Protein AF-A0A498FD45-F1 (afdb_monomer_lite)

Sequence (149 aa):
PEGAYPFTTIDPSIGEAYVRVECAAPEFDESCTPSVGYCSHGMRYVPVKLVDVAGLIPGAHEGKGLGNQFLTDLNEADVLVHVVDFSGETDIEGEATEGHDPRDDIDFLENELDMWYLGILEKGIDRYRSGYHGEEKDIEVDLAEQMSA

Structure (mmCIF, N/CA/C/O backbone):
data_AF-A0A498FD45-F1
#
_entry.id   AF-A0A498FD45-F1
#
loop_
_atom_site.group_PDB
_atom_site.id
_atom_site.type_symbol
_atom_site.label_atom_id
_atom_site.label_alt_id
_atom_site.label_comp_id
_atom_site.label_asym_id
_atom_site.label_entity_id
_atom_site.label_seq_id
_atom_site.pdbx_PDB_ins_code
_atom_site.Cartn_x
_atom_site.Cartn_y
_atom_site.Cartn_z
_atom_site.occupancy
_atom_site.B_iso_or_equiv
_atom_site.auth_seq_id
_atom_site.auth_comp_id
_atom_site.auth_asym_id
_atom_site.auth_atom_id
_atom_site.pdbx_PDB_model_num
ATOM 1 N N . PRO A 1 1 ? 12.167 -18.504 26.937 1.00 34.22 1 PRO A N 1
ATOM 2 C CA . PRO A 1 1 ? 10.954 -18.451 26.099 1.00 34.22 1 PRO A CA 1
ATOM 3 C C . PRO A 1 1 ? 10.800 -17.026 25.569 1.00 34.22 1 PRO A C 1
ATOM 5 O O . PRO A 1 1 ? 10.162 -16.185 26.193 1.00 34.22 1 PRO A O 1
ATOM 8 N N . GLU A 1 2 ? 11.515 -16.744 24.486 1.00 35.44 2 GLU A N 1
ATOM 9 C CA . GLU A 1 2 ? 11.297 -15.546 23.683 1.00 35.44 2 GLU A CA 1
ATOM 10 C C . GLU A 1 2 ? 10.016 -15.810 22.891 1.00 35.44 2 GLU A C 1
ATOM 12 O O . GLU A 1 2 ? 9.970 -16.725 22.072 1.00 35.44 2 GLU A O 1
ATOM 17 N N . GLY A 1 3 ? 8.937 -15.112 23.244 1.00 37.59 3 GLY A N 1
ATOM 18 C CA . GLY A 1 3 ? 7.702 -15.147 22.472 1.00 37.59 3 GLY A CA 1
ATOM 19 C C . GLY A 1 3 ? 7.959 -14.424 21.160 1.00 37.59 3 GLY A C 1
ATOM 20 O O . GLY A 1 3 ? 8.111 -13.204 21.160 1.00 37.59 3 GLY A O 1
ATOM 21 N N . ALA A 1 4 ? 8.075 -15.180 20.074 1.00 35.97 4 ALA A N 1
ATOM 22 C CA . ALA A 1 4 ? 8.122 -14.639 18.729 1.00 35.97 4 ALA A CA 1
ATOM 23 C C . ALA A 1 4 ? 6.727 -14.105 18.383 1.00 35.97 4 ALA A C 1
ATOM 25 O O . ALA A 1 4 ? 5.882 -14.847 17.900 1.00 35.97 4 ALA A O 1
ATOM 26 N N . TYR A 1 5 ? 6.474 -12.833 18.685 1.00 43.34 5 TYR A N 1
ATOM 27 C CA . TYR A 1 5 ? 5.424 -12.085 18.003 1.00 43.34 5 TYR A CA 1
ATOM 28 C C . TYR A 1 5 ? 6.021 -11.628 16.661 1.00 43.34 5 TYR A C 1
ATOM 30 O O . TYR A 1 5 ? 7.058 -10.960 16.688 1.00 43.34 5 TYR A O 1
ATOM 38 N N . PRO A 1 6 ? 5.434 -11.970 15.501 1.00 41.19 6 PRO A N 1
ATOM 39 C CA . PRO A 1 6 ? 6.039 -11.725 14.185 1.00 41.19 6 PRO A CA 1
ATOM 40 C C . PRO A 1 6 ? 6.174 -10.241 13.784 1.00 41.19 6 PRO A C 1
ATOM 42 O O . PRO A 1 6 ? 6.663 -9.940 12.701 1.00 41.19 6 PRO A O 1
ATOM 45 N N . PHE A 1 7 ? 5.776 -9.301 14.643 1.00 50.09 7 PHE A N 1
ATOM 46 C CA . PHE A 1 7 ? 5.456 -7.923 14.256 1.00 50.09 7 PHE A CA 1
ATOM 47 C C . PHE A 1 7 ? 6.387 -6.852 14.841 1.00 50.09 7 PHE A C 1
ATOM 49 O O . PHE A 1 7 ? 6.003 -5.692 14.969 1.00 50.09 7 PHE A O 1
ATOM 56 N N . THR A 1 8 ? 7.618 -7.200 15.220 1.00 34.59 8 THR A N 1
ATOM 57 C CA . THR A 1 8 ? 8.583 -6.212 15.731 1.00 34.59 8 THR A CA 1
ATOM 58 C C . THR A 1 8 ? 9.599 -5.803 14.670 1.00 34.59 8 THR A C 1
ATOM 60 O O . THR A 1 8 ? 10.771 -6.168 14.762 1.00 34.59 8 THR A O 1
ATOM 63 N N . THR A 1 9 ? 9.168 -4.987 13.709 1.00 44.25 9 THR A N 1
ATOM 64 C CA . THR A 1 9 ? 10.085 -4.104 12.974 1.00 44.25 9 THR A CA 1
ATOM 65 C C . THR A 1 9 ? 9.626 -2.670 13.217 1.00 44.25 9 THR A C 1
ATOM 67 O O . THR A 1 9 ? 8.491 -2.327 12.917 1.00 44.25 9 THR A O 1
ATOM 70 N N . ILE A 1 10 ? 10.479 -1.875 13.871 1.00 55.06 10 ILE A N 1
ATOM 71 C CA . ILE A 1 10 ? 10.158 -0.521 14.369 1.00 55.06 10 ILE A CA 1
ATOM 72 C C . ILE A 1 10 ? 10.334 0.548 13.272 1.00 55.06 10 ILE A C 1
ATOM 74 O O . ILE A 1 10 ? 9.763 1.627 13.386 1.00 55.06 10 ILE A O 1
ATOM 78 N N . ASP A 1 11 ? 11.071 0.225 12.206 1.00 58.25 11 ASP A N 1
ATOM 79 C CA . ASP A 1 11 ? 11.208 1.039 10.997 1.00 58.25 11 ASP A CA 1
ATOM 80 C C . ASP A 1 11 ? 10.751 0.214 9.784 1.00 58.25 11 ASP A C 1
ATOM 82 O O . ASP A 1 11 ? 11.185 -0.939 9.647 1.00 58.25 11 ASP A O 1
ATOM 86 N N . PRO A 1 12 ? 9.911 0.764 8.892 1.00 63.12 12 PRO A N 1
ATOM 87 C CA . PRO A 1 12 ? 9.483 0.048 7.703 1.00 63.12 12 PRO A CA 1
ATOM 88 C C . PRO A 1 12 ? 10.679 -0.224 6.784 1.00 63.12 12 PRO A C 1
ATOM 90 O O . PRO A 1 12 ? 11.547 0.631 6.569 1.00 63.12 12 PRO A O 1
ATOM 93 N N . SER A 1 13 ? 10.744 -1.432 6.226 1.00 77.12 13 SER A N 1
ATOM 94 C CA . SER A 1 13 ? 11.852 -1.791 5.338 1.00 77.12 13 SER A CA 1
ATOM 95 C C . SER A 1 13 ? 11.633 -1.151 3.968 1.00 77.12 13 SER A C 1
ATOM 97 O O . SER A 1 13 ? 10.633 -1.402 3.301 1.00 77.12 13 SER A O 1
ATOM 99 N N . ILE A 1 14 ? 12.573 -0.307 3.536 1.00 82.88 14 ILE A N 1
ATOM 100 C CA . ILE A 1 14 ? 12.488 0.409 2.257 1.00 82.88 14 ILE A CA 1
ATOM 101 C C . ILE A 1 14 ? 13.283 -0.341 1.185 1.00 82.88 14 ILE A C 1
ATOM 103 O O . ILE A 1 14 ? 14.493 -0.537 1.315 1.00 82.88 14 ILE A O 1
ATOM 107 N N . GLY A 1 15 ? 12.608 -0.705 0.097 1.00 87.62 15 GLY A N 1
ATOM 108 C CA . GLY A 1 15 ? 13.190 -1.303 -1.101 1.00 87.62 15 GLY A CA 1
ATOM 109 C C . GLY A 1 15 ? 13.008 -0.440 -2.352 1.00 87.62 15 GLY A C 1
ATOM 110 O O . GLY A 1 15 ? 12.180 0.469 -2.400 1.00 87.62 15 GLY A O 1
ATOM 111 N N . GLU A 1 16 ? 13.776 -0.752 -3.395 1.00 89.19 16 GLU A N 1
ATOM 112 C CA . GLU A 1 16 ? 13.557 -0.237 -4.750 1.00 89.19 16 GLU A CA 1
ATOM 113 C C . GLU A 1 16 ? 12.998 -1.369 -5.617 1.00 89.19 16 GLU A C 1
ATOM 115 O O . GLU A 1 16 ? 13.618 -2.425 -5.762 1.00 89.19 16 GLU A O 1
ATOM 120 N N . ALA A 1 17 ? 11.820 -1.149 -6.190 1.00 92.50 17 ALA A N 1
ATOM 121 C CA . ALA A 1 17 ? 11.205 -2.021 -7.182 1.00 92.50 17 ALA A CA 1
ATOM 122 C C . ALA A 1 17 ? 11.095 -1.284 -8.524 1.00 92.50 17 ALA A C 1
ATOM 124 O O . ALA A 1 17 ? 11.462 -0.116 -8.636 1.00 92.50 17 ALA A O 1
ATOM 125 N N . TYR A 1 18 ? 10.601 -1.955 -9.568 1.00 94.81 18 TYR A N 1
ATOM 126 C CA . TYR A 1 18 ? 10.485 -1.352 -10.896 1.00 94.81 18 TYR A CA 1
ATOM 127 C C . TYR A 1 18 ? 9.133 -1.621 -11.536 1.00 94.81 18 TYR A C 1
ATOM 129 O O . TYR A 1 18 ? 8.713 -2.772 -11.667 1.00 94.81 18 TYR A O 1
ATOM 137 N N . VAL A 1 19 ? 8.521 -0.560 -12.056 1.00 94.38 19 VAL A N 1
ATOM 138 C CA . VAL A 1 19 ? 7.420 -0.664 -13.012 1.00 94.38 19 VAL A CA 1
ATOM 139 C C . VAL A 1 19 ? 8.010 -0.777 -14.412 1.00 94.38 19 VAL A C 1
ATOM 141 O O . VAL A 1 19 ? 8.887 -0.006 -14.813 1.00 94.38 19 VAL A O 1
ATOM 144 N N . ARG A 1 20 ? 7.541 -1.777 -15.157 1.00 95.75 20 ARG A N 1
ATOM 145 C CA . ARG A 1 20 ? 8.000 -2.068 -16.515 1.00 95.75 20 ARG A CA 1
ATOM 146 C C . ARG A 1 20 ? 7.029 -1.455 -17.508 1.00 95.75 20 ARG A C 1
ATOM 148 O O . ARG A 1 20 ? 5.862 -1.829 -17.523 1.00 95.75 20 ARG A O 1
ATOM 155 N N . VAL A 1 21 ? 7.527 -0.570 -18.358 1.00 95.69 21 VAL A N 1
ATOM 156 C CA . VAL A 1 21 ? 6.755 0.018 -19.459 1.00 95.69 21 VAL A CA 1
ATOM 157 C C . VAL A 1 21 ? 7.506 -0.151 -20.770 1.00 95.69 21 VAL A C 1
ATOM 159 O O . VAL A 1 21 ? 8.731 -0.289 -20.772 1.00 95.69 21 VAL A O 1
ATOM 162 N N . GLU A 1 22 ? 6.786 -0.169 -21.886 1.00 96.25 22 GLU A N 1
ATOM 163 C CA . GLU A 1 22 ? 7.427 -0.144 -23.199 1.00 96.25 22 GLU A CA 1
ATOM 164 C C . GLU A 1 22 ? 8.249 1.140 -23.342 1.00 96.25 22 GLU A C 1
ATOM 166 O O . GLU A 1 22 ? 7.870 2.221 -22.881 1.00 96.25 22 GLU A O 1
ATOM 171 N N . CYS A 1 23 ? 9.446 1.011 -23.903 1.00 95.12 23 CYS A N 1
ATOM 172 C CA . CYS A 1 23 ? 10.294 2.162 -24.127 1.00 95.12 23 CYS A CA 1
ATOM 173 C C . CYS A 1 23 ? 9.742 2.972 -25.298 1.00 95.12 23 CYS A C 1
ATOM 175 O O . CYS A 1 23 ? 9.644 2.448 -26.399 1.00 95.12 23 CYS A O 1
ATOM 177 N N . ALA A 1 24 ? 9.485 4.260 -25.075 1.00 94.00 24 ALA A N 1
ATOM 178 C CA . ALA A 1 24 ? 9.031 5.160 -26.130 1.00 94.00 24 ALA A CA 1
ATOM 179 C C . ALA A 1 24 ? 10.152 5.576 -27.103 1.00 94.00 24 ALA A C 1
ATOM 181 O O . ALA A 1 24 ? 9.872 6.031 -28.201 1.00 94.00 24 ALA A O 1
ATOM 182 N N . ALA A 1 25 ? 11.434 5.445 -26.731 1.00 93.25 25 ALA A N 1
ATOM 183 C CA . ALA A 1 25 ? 12.547 5.963 -27.542 1.00 93.25 25 ALA A CA 1
ATOM 184 C C . ALA A 1 25 ? 12.589 5.411 -28.989 1.00 93.25 25 ALA A C 1
ATOM 186 O O . ALA A 1 25 ? 12.765 6.214 -29.905 1.00 93.25 25 ALA A O 1
ATOM 187 N N . PRO A 1 26 ? 12.347 4.105 -29.237 1.00 90.69 26 PRO A N 1
ATOM 188 C CA . PRO A 1 26 ? 12.244 3.570 -30.593 1.00 90.69 26 PRO A CA 1
ATOM 189 C C . PRO A 1 26 ? 11.122 4.187 -31.440 1.00 90.69 26 PRO A C 1
ATOM 191 O O . PRO A 1 26 ? 11.254 4.210 -32.657 1.00 90.69 26 PRO A O 1
ATOM 194 N N . GLU A 1 27 ? 10.043 4.702 -30.837 1.00 93.25 27 GLU A N 1
ATOM 195 C CA . GLU A 1 27 ? 8.957 5.378 -31.572 1.00 93.25 27 GLU A CA 1
ATOM 196 C C . GLU A 1 27 ? 9.405 6.710 -32.186 1.00 93.25 27 GLU A C 1
ATOM 198 O O . GLU A 1 27 ? 8.785 7.205 -33.126 1.00 93.25 27 GLU A O 1
ATOM 203 N N . PHE A 1 28 ? 10.489 7.280 -31.661 1.00 93.38 28 PHE A N 1
ATOM 204 C CA . PHE A 1 28 ? 11.068 8.542 -32.109 1.00 93.38 28 PHE A CA 1
ATOM 205 C C . PHE A 1 28 ? 12.402 8.352 -32.845 1.00 93.38 28 PHE A C 1
ATOM 207 O O . PHE A 1 28 ? 13.100 9.334 -33.068 1.00 93.38 28 PHE A O 1
ATOM 214 N N . ASP A 1 29 ? 12.767 7.112 -33.203 1.00 92.12 29 ASP A N 1
ATOM 215 C CA . ASP A 1 29 ? 14.079 6.757 -33.771 1.00 92.12 29 ASP A CA 1
ATOM 216 C C . ASP A 1 29 ? 15.270 7.142 -32.861 1.00 92.12 29 ASP A C 1
ATOM 218 O O . ASP A 1 29 ? 16.392 7.357 -33.324 1.00 92.12 29 ASP A O 1
ATOM 222 N N . GLU A 1 30 ? 15.044 7.193 -31.543 1.00 92.19 30 GLU A N 1
ATOM 223 C CA . GLU A 1 30 ? 16.032 7.609 -30.545 1.00 92.19 30 GLU A CA 1
ATOM 224 C C . GLU A 1 30 ? 16.541 6.451 -29.673 1.00 92.19 30 GLU A C 1
ATOM 226 O O . GLU A 1 30 ? 15.899 5.412 -29.488 1.00 92.19 30 GLU A O 1
ATOM 231 N N . SER A 1 31 ? 17.713 6.656 -29.061 1.00 89.62 31 SER A N 1
ATOM 232 C CA . SER A 1 31 ? 18.280 5.723 -28.078 1.00 89.62 31 SER A CA 1
ATOM 233 C C . SER A 1 31 ? 17.897 6.101 -26.642 1.00 89.62 31 SER A C 1
ATOM 235 O O . SER A 1 31 ? 18.018 7.249 -26.215 1.00 89.62 31 SER A O 1
ATOM 237 N N . CYS A 1 32 ? 17.435 5.125 -25.856 1.00 92.69 32 CYS A N 1
ATOM 238 C CA . CYS A 1 32 ? 17.017 5.374 -24.478 1.00 92.69 32 CYS A CA 1
ATOM 239 C C . CYS A 1 32 ? 18.218 5.437 -23.525 1.00 92.69 32 CYS A C 1
ATOM 241 O O . CYS A 1 32 ? 18.849 4.416 -23.256 1.00 92.69 32 CYS A O 1
ATOM 243 N N . THR A 1 33 ? 18.478 6.618 -22.959 1.00 91.62 33 THR A N 1
ATOM 244 C CA . THR A 1 33 ? 19.548 6.836 -21.969 1.00 91.62 33 THR A CA 1
ATOM 245 C C . THR A 1 33 ? 18.975 7.519 -20.718 1.00 91.62 33 THR A C 1
ATOM 247 O O . THR A 1 33 ? 19.103 8.734 -20.564 1.00 91.62 33 THR A O 1
ATOM 250 N N . PRO A 1 34 ? 18.248 6.789 -19.852 1.00 90.81 34 PRO A N 1
ATOM 251 C CA . PRO A 1 34 ? 17.568 7.393 -18.712 1.00 90.81 34 PRO A CA 1
ATOM 252 C C . PRO A 1 34 ? 18.549 7.803 -17.608 1.00 90.81 34 PRO A C 1
ATOM 254 O O . PRO A 1 34 ? 19.504 7.089 -17.321 1.00 90.81 34 PRO A O 1
ATOM 257 N N . SER A 1 35 ? 18.275 8.928 -16.943 1.00 91.12 35 SER A N 1
ATOM 258 C CA . SER A 1 35 ? 19.033 9.395 -15.771 1.00 91.12 35 SER A CA 1
ATOM 259 C C . SER A 1 35 ? 18.673 8.669 -14.468 1.00 91.12 35 SER A C 1
ATOM 261 O O . SER A 1 35 ? 19.428 8.738 -13.504 1.00 91.12 35 SER A O 1
ATOM 263 N N . VAL A 1 36 ? 17.522 7.991 -14.430 1.00 89.44 36 VAL A N 1
ATOM 264 C CA . VAL A 1 36 ? 16.964 7.301 -13.256 1.00 89.44 36 VAL A CA 1
ATOM 265 C C . VAL A 1 36 ? 16.448 5.930 -13.696 1.00 89.44 36 VAL A C 1
ATOM 267 O O . VAL A 1 36 ? 15.733 5.852 -14.690 1.00 89.44 36 VAL A O 1
ATOM 270 N N . GLY A 1 37 ? 16.766 4.843 -12.992 1.00 92.31 37 GLY A N 1
ATOM 271 C CA . GLY A 1 37 ? 16.454 3.476 -13.442 1.00 92.31 37 GLY A CA 1
ATOM 272 C C . GLY A 1 37 ? 17.227 3.071 -14.702 1.00 92.31 37 GLY A C 1
ATOM 273 O O . GLY A 1 37 ? 18.297 3.605 -14.980 1.00 92.31 37 GLY A O 1
ATOM 274 N N . TYR A 1 38 ? 16.695 2.129 -15.486 1.00 95.12 38 TYR A N 1
ATOM 275 C CA . TYR A 1 38 ? 17.372 1.652 -16.699 1.00 95.12 38 TYR A CA 1
ATOM 276 C C . TYR A 1 38 ? 16.410 1.245 -17.821 1.00 95.12 38 TYR A C 1
ATOM 278 O O . TYR A 1 38 ? 15.187 1.202 -17.648 1.00 95.12 38 TYR A O 1
ATOM 286 N N . CYS A 1 39 ? 16.964 0.993 -19.007 1.00 95.38 39 CYS A N 1
ATOM 287 C CA . CYS A 1 39 ? 16.246 0.470 -20.165 1.00 95.38 39 CYS A CA 1
ATOM 288 C C . CYS A 1 39 ? 16.966 -0.779 -20.680 1.00 95.38 39 CYS A C 1
ATOM 290 O O . CYS A 1 39 ? 18.191 -0.788 -20.790 1.00 95.38 39 CYS A O 1
ATOM 292 N N . SER A 1 40 ? 16.218 -1.844 -20.955 1.00 94.50 40 SER A N 1
ATOM 293 C CA . SER A 1 40 ? 16.763 -3.128 -21.394 1.00 94.50 40 SER A CA 1
ATOM 294 C C . SER A 1 40 ? 15.777 -3.819 -22.325 1.00 94.50 40 SER A C 1
ATOM 296 O O . SER A 1 40 ? 14.600 -3.939 -21.997 1.00 94.50 40 SER A O 1
ATOM 298 N N . HIS A 1 41 ? 16.254 -4.272 -23.488 1.00 91.75 41 HIS A N 1
ATOM 299 C CA . HIS A 1 41 ? 15.456 -5.009 -24.478 1.00 91.75 41 HIS A CA 1
ATOM 300 C C . HIS A 1 41 ? 14.133 -4.315 -24.863 1.00 91.75 41 HIS A C 1
ATOM 302 O O . HIS A 1 41 ? 13.088 -4.954 -24.920 1.00 91.75 41 HIS A O 1
ATOM 308 N N . GLY A 1 42 ? 14.164 -2.996 -25.086 1.00 9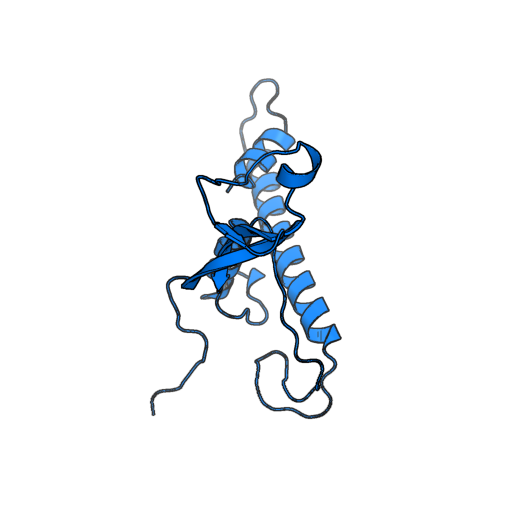1.94 42 GLY A N 1
ATOM 309 C CA . GLY A 1 42 ? 12.967 -2.219 -25.439 1.00 91.94 42 GLY A CA 1
ATOM 310 C C . GLY A 1 42 ? 12.000 -1.967 -24.276 1.00 91.94 42 GLY A C 1
ATOM 311 O O . GLY A 1 42 ? 10.960 -1.355 -24.485 1.00 91.94 42 GLY A O 1
ATOM 312 N N . MET A 1 43 ? 12.346 -2.378 -23.053 1.00 95.94 43 MET A N 1
ATOM 313 C CA . MET A 1 43 ? 11.549 -2.154 -21.848 1.00 95.94 43 MET A CA 1
ATOM 314 C C . MET A 1 43 ? 12.236 -1.164 -20.915 1.00 95.94 43 MET A C 1
ATOM 316 O O . MET A 1 43 ? 13.413 -1.304 -20.573 1.00 95.94 43 MET A O 1
ATOM 320 N N . ARG A 1 44 ? 11.475 -0.175 -20.460 1.00 96.25 44 ARG A N 1
ATOM 321 C CA . ARG A 1 44 ? 11.892 0.816 -19.480 1.00 96.25 44 ARG A CA 1
ATOM 322 C C . ARG A 1 44 ? 11.509 0.356 -18.073 1.00 96.25 44 ARG A C 1
ATOM 324 O O . ARG A 1 44 ? 10.360 0.014 -17.819 1.00 96.25 44 ARG A O 1
ATOM 331 N N . TYR A 1 45 ? 12.483 0.384 -17.168 1.00 96.56 45 TYR A N 1
ATOM 332 C CA . TYR A 1 45 ? 12.340 0.024 -15.757 1.00 96.56 45 TYR A CA 1
ATOM 333 C C . TYR A 1 45 ? 12.338 1.299 -14.917 1.00 96.56 45 TYR A C 1
ATOM 335 O O . TYR A 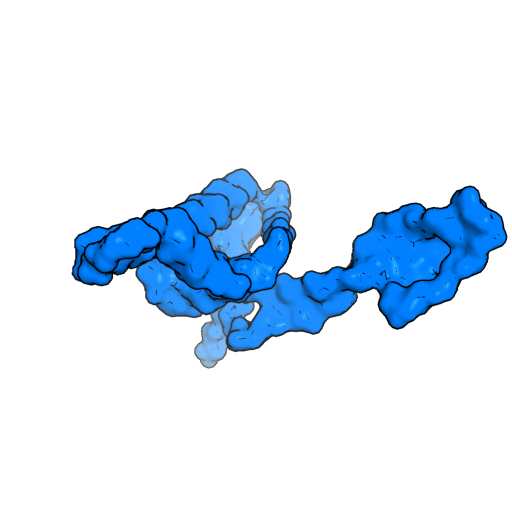1 45 ? 13.396 1.863 -14.612 1.00 96.56 45 TYR A O 1
ATOM 343 N N . VAL A 1 46 ? 11.143 1.797 -14.615 1.00 95.38 46 VAL A N 1
ATOM 344 C CA . VAL A 1 46 ? 10.936 3.012 -13.821 1.00 95.38 46 VAL A CA 1
ATOM 345 C C . VAL A 1 46 ? 10.987 2.622 -12.343 1.00 95.38 46 VAL A C 1
ATOM 347 O O . VAL A 1 46 ? 10.172 1.791 -11.939 1.00 95.38 46 VAL A O 1
ATOM 350 N N . PRO A 1 47 ? 11.948 3.135 -11.554 1.00 94.12 47 PRO A N 1
ATOM 351 C CA . PRO A 1 47 ? 12.068 2.752 -10.157 1.00 94.12 47 PRO A CA 1
ATOM 352 C C . PRO A 1 47 ? 10.893 3.302 -9.357 1.00 94.12 47 PRO A C 1
ATOM 354 O O . PRO A 1 47 ? 10.450 4.429 -9.581 1.00 94.12 47 PRO A O 1
ATOM 357 N N . VAL A 1 48 ? 10.420 2.497 -8.416 1.00 93.44 48 VAL A N 1
ATOM 358 C CA . VAL A 1 48 ? 9.402 2.852 -7.432 1.00 93.44 48 VAL A CA 1
ATOM 359 C C . VAL A 1 48 ? 9.906 2.456 -6.051 1.00 93.44 48 VAL A C 1
ATOM 361 O O . VAL A 1 48 ? 10.559 1.421 -5.889 1.00 93.44 48 VAL A O 1
ATOM 364 N N . LYS A 1 49 ? 9.627 3.294 -5.054 1.00 90.81 49 LYS A N 1
ATOM 365 C CA . LYS A 1 49 ? 9.933 2.985 -3.660 1.00 90.81 49 LYS A CA 1
ATOM 366 C C . LYS A 1 49 ? 8.896 1.980 -3.169 1.00 90.81 49 LYS A C 1
ATOM 368 O O . LYS A 1 49 ? 7.703 2.239 -3.268 1.00 90.81 49 LYS A O 1
ATOM 373 N N . LEU A 1 50 ? 9.359 0.843 -2.669 1.00 90.12 50 LEU A N 1
ATOM 374 C CA . LEU A 1 50 ? 8.518 -0.135 -1.998 1.00 90.12 50 LEU A CA 1
ATOM 375 C C . LEU A 1 50 ? 8.757 -0.002 -0.499 1.00 90.12 50 LEU A C 1
ATOM 377 O O . LEU A 1 50 ? 9.907 0.068 -0.062 1.00 90.12 50 LEU A O 1
ATOM 381 N N . VAL A 1 51 ? 7.683 0.050 0.272 1.00 86.06 51 VAL A N 1
ATOM 382 C CA . VAL A 1 51 ? 7.745 0.107 1.728 1.00 86.06 51 VAL A CA 1
ATOM 383 C C . VAL A 1 51 ? 7.076 -1.157 2.241 1.00 86.06 51 VAL A C 1
ATOM 385 O O . VAL A 1 51 ? 5.918 -1.412 1.925 1.00 86.06 51 VAL A O 1
ATOM 388 N N . ASP A 1 52 ? 7.835 -1.971 2.961 1.00 85.06 52 ASP A N 1
ATOM 389 C CA . ASP A 1 52 ? 7.310 -3.124 3.680 1.00 85.06 52 ASP A CA 1
ATOM 390 C C . ASP A 1 52 ? 6.859 -2.657 5.063 1.00 85.06 52 ASP A C 1
ATOM 392 O O . ASP A 1 52 ? 7.672 -2.191 5.873 1.00 85.06 52 ASP A O 1
ATOM 396 N N . VAL A 1 53 ? 5.550 -2.716 5.280 1.00 75.81 53 VAL A N 1
ATOM 397 C CA . VAL A 1 53 ? 4.883 -2.194 6.469 1.00 75.81 53 VAL A CA 1
ATOM 398 C C . VAL A 1 53 ? 4.450 -3.383 7.330 1.00 75.81 53 VAL A C 1
ATOM 400 O O . VAL A 1 53 ? 3.944 -4.376 6.811 1.00 75.81 53 VAL A O 1
ATOM 403 N N . ALA A 1 54 ? 4.676 -3.310 8.644 1.00 69.50 54 ALA A N 1
ATOM 404 C CA . ALA A 1 54 ? 4.375 -4.404 9.576 1.00 69.50 54 ALA A CA 1
ATOM 405 C C . ALA A 1 54 ? 2.893 -4.822 9.516 1.00 69.50 54 ALA A C 1
ATOM 407 O O . ALA A 1 54 ? 2.044 -3.971 9.378 1.00 69.50 54 ALA A O 1
ATOM 408 N N . GLY A 1 55 ? 2.525 -6.096 9.655 1.00 68.12 55 GLY A N 1
ATOM 409 C CA . GLY A 1 55 ? 1.105 -6.477 9.547 1.00 68.12 55 GLY A CA 1
ATOM 410 C C . GLY A 1 55 ? 0.177 -5.773 10.555 1.00 68.12 55 GLY A C 1
ATOM 411 O O . GLY A 1 55 ? 0.543 -5.540 11.712 1.00 68.12 55 GLY A O 1
ATOM 412 N N . LEU A 1 56 ? -1.036 -5.445 10.100 1.00 70.25 56 LEU A N 1
ATOM 413 C CA . LEU A 1 56 ? -2.117 -4.956 10.952 1.00 70.25 56 LEU A CA 1
ATOM 414 C C . LEU A 1 56 ? -2.638 -6.058 11.860 1.00 70.25 56 LEU A C 1
ATOM 416 O O . LEU A 1 56 ? -2.770 -7.206 11.452 1.00 70.25 56 LEU A O 1
ATOM 420 N N . ILE A 1 57 ? -3.017 -5.660 13.068 1.00 67.62 57 ILE A N 1
ATOM 421 C CA . ILE A 1 57 ? -3.811 -6.484 13.973 1.00 67.62 57 ILE A CA 1
ATOM 422 C C . ILE A 1 57 ? -5.217 -5.895 14.096 1.00 67.62 57 ILE A C 1
ATOM 424 O O . ILE A 1 57 ? -5.371 -4.672 13.986 1.00 67.62 57 ILE A O 1
ATOM 428 N N . PRO A 1 58 ? -6.235 -6.725 14.370 1.00 73.19 58 PRO A N 1
ATOM 429 C CA . PRO A 1 58 ? -7.580 -6.230 14.609 1.00 73.19 58 PRO A CA 1
ATOM 430 C C . PRO A 1 58 ? -7.658 -5.162 15.704 1.00 73.19 58 PRO A C 1
ATOM 432 O O . PRO A 1 58 ? -7.085 -5.315 16.786 1.00 73.19 58 PRO A O 1
ATOM 435 N N . GLY A 1 59 ? -8.382 -4.075 15.426 1.00 74.25 59 GLY A N 1
ATOM 436 C CA . GLY A 1 59 ? -8.545 -2.942 16.338 1.00 74.25 59 GLY A CA 1
ATOM 437 C C . GLY A 1 59 ? -7.405 -1.919 16.302 1.00 74.25 59 GLY A C 1
ATOM 438 O O . GLY A 1 59 ? -7.265 -1.131 17.243 1.00 74.25 59 GLY A O 1
ATOM 439 N N . ALA A 1 60 ? -6.588 -1.897 15.248 1.00 76.00 60 ALA A N 1
ATOM 440 C CA . ALA A 1 60 ? -5.518 -0.915 15.079 1.00 76.00 60 ALA A CA 1
ATOM 441 C C . ALA A 1 60 ? -6.040 0.534 15.054 1.00 76.00 60 ALA A C 1
ATOM 443 O O . ALA A 1 60 ? -5.425 1.419 15.662 1.00 76.00 60 ALA A O 1
ATOM 444 N N . HIS A 1 61 ? -7.200 0.769 14.428 1.00 75.25 61 HIS A N 1
ATOM 445 C CA . HIS A 1 61 ? -7.846 2.084 14.353 1.00 75.25 61 HIS A CA 1
ATOM 446 C C . HIS A 1 61 ? -8.235 2.665 15.726 1.00 75.25 61 HIS A C 1
ATOM 448 O O . HIS A 1 61 ? -8.341 3.884 15.878 1.00 75.25 61 HIS A O 1
ATOM 454 N N . GLU A 1 62 ? -8.402 1.830 16.761 1.00 77.88 62 GLU A N 1
ATOM 455 C CA . GLU A 1 62 ? -8.726 2.284 18.122 1.00 77.88 62 GLU A CA 1
ATOM 456 C C . GLU A 1 62 ? -7.548 2.991 18.822 1.00 77.88 62 GLU A C 1
ATOM 458 O O . GLU A 1 62 ? -7.685 3.483 19.946 1.00 77.88 62 GLU A O 1
ATOM 463 N N . GLY A 1 63 ? -6.370 3.038 18.190 1.00 66.75 63 GLY A N 1
ATOM 464 C CA . GLY A 1 63 ? -5.197 3.734 18.719 1.00 66.75 63 GLY A CA 1
ATOM 465 C C . GLY A 1 63 ? -4.484 2.986 19.848 1.00 66.75 63 GLY A C 1
ATOM 466 O O . GLY A 1 63 ? -3.692 3.580 20.584 1.00 66.75 63 GLY A O 1
ATOM 467 N N . LYS A 1 64 ? -4.756 1.687 20.016 1.00 59.47 64 LYS A N 1
ATOM 468 C CA . LYS A 1 64 ? -4.092 0.836 21.009 1.00 59.47 64 LYS A CA 1
ATOM 469 C C . LYS A 1 64 ? -2.877 0.146 20.378 1.00 59.47 64 LYS A C 1
ATOM 471 O O . LYS A 1 64 ? -3.014 -0.799 19.616 1.00 59.47 64 LYS A O 1
ATOM 476 N N . GLY A 1 65 ? -1.673 0.578 20.753 1.00 63.00 65 GLY A N 1
ATOM 477 C CA . GLY A 1 65 ? -0.426 -0.123 20.416 1.00 63.00 65 GLY A CA 1
ATOM 478 C C . GLY A 1 65 ? 0.181 0.239 19.053 1.00 63.00 65 GLY A C 1
ATOM 479 O O . GLY A 1 65 ? 0.010 1.354 18.567 1.00 63.00 65 GLY A O 1
ATOM 480 N N . LEU A 1 66 ? 0.936 -0.705 18.474 1.00 60.91 66 LEU A N 1
ATOM 481 C CA . LEU A 1 66 ? 1.728 -0.538 17.240 1.00 60.91 66 LEU A CA 1
ATOM 482 C C . LEU A 1 66 ? 0.870 -0.302 15.979 1.00 60.91 66 LEU A C 1
ATOM 484 O O . LEU A 1 66 ? 1.361 0.271 15.012 1.00 60.91 66 LEU A O 1
ATOM 488 N N . GLY A 1 67 ? -0.418 -0.665 16.003 1.00 65.94 67 GLY A N 1
ATOM 489 C CA . GLY A 1 67 ? -1.319 -0.534 14.851 1.00 65.94 67 GLY A CA 1
ATOM 490 C C . GLY A 1 67 ? -1.545 0.907 14.372 1.00 65.94 67 GLY A C 1
ATOM 491 O O . GLY A 1 67 ? -1.711 1.141 13.182 1.00 65.94 67 GLY A O 1
ATOM 492 N N . ASN A 1 68 ? -1.471 1.907 15.257 1.00 68.25 68 ASN A N 1
ATOM 493 C CA . ASN A 1 68 ? -1.597 3.307 14.832 1.00 68.25 68 ASN A CA 1
ATOM 494 C C . ASN A 1 68 ? -0.342 3.826 14.103 1.00 68.25 68 ASN A C 1
ATOM 496 O O . ASN A 1 68 ? -0.441 4.730 13.275 1.00 68.25 68 ASN A O 1
ATOM 500 N N . GLN A 1 69 ? 0.835 3.268 14.408 1.00 68.44 69 GLN A N 1
ATOM 501 C CA . GLN A 1 69 ? 2.073 3.607 13.703 1.00 68.44 69 GLN A CA 1
ATOM 502 C C . GLN A 1 69 ? 2.038 3.045 12.278 1.00 68.44 69 GLN A C 1
ATOM 504 O O . GLN A 1 69 ? 2.312 3.778 11.338 1.00 68.44 69 GLN A O 1
ATOM 509 N N . PHE A 1 70 ? 1.539 1.816 12.115 1.00 73.38 70 PHE A N 1
ATOM 510 C CA . PHE A 1 70 ? 1.262 1.232 10.804 1.00 73.38 70 PHE A CA 1
ATOM 511 C C . PHE A 1 70 ? 0.344 2.106 9.938 1.00 73.38 70 PHE A C 1
ATOM 513 O O . PHE A 1 70 ? 0.660 2.394 8.790 1.00 73.38 70 PHE A O 1
ATOM 520 N N . LEU A 1 71 ? -0.794 2.544 10.486 1.00 75.50 71 LEU A N 1
ATOM 521 C CA . LEU A 1 71 ? -1.759 3.351 9.730 1.00 75.50 71 LEU A CA 1
ATOM 522 C C . LEU A 1 71 ? -1.165 4.708 9.322 1.00 75.50 71 LEU A C 1
ATOM 524 O O . LEU A 1 71 ? -1.511 5.253 8.279 1.00 75.50 71 LEU A O 1
ATOM 528 N N . THR A 1 72 ? -0.225 5.226 10.117 1.00 76.00 72 THR A N 1
ATOM 529 C CA . THR A 1 72 ? 0.544 6.425 9.763 1.00 76.00 72 THR A CA 1
ATOM 530 C C . THR A 1 72 ? 1.484 6.151 8.589 1.00 76.00 72 THR A C 1
ATOM 532 O O . THR A 1 72 ? 1.463 6.912 7.627 1.00 76.00 72 THR A O 1
ATOM 535 N N . ASP A 1 73 ? 2.239 5.048 8.627 1.00 77.00 73 ASP A N 1
ATOM 536 C CA . ASP A 1 73 ? 3.134 4.650 7.532 1.00 77.00 73 ASP A CA 1
ATOM 537 C C . ASP A 1 73 ? 2.356 4.415 6.224 1.00 77.00 73 ASP A C 1
ATOM 539 O O . ASP A 1 73 ? 2.821 4.778 5.144 1.00 77.00 73 ASP A O 1
ATOM 543 N N . LEU A 1 74 ? 1.142 3.857 6.312 1.00 77.12 74 LEU A N 1
ATOM 544 C CA . LEU A 1 74 ? 0.254 3.714 5.158 1.00 77.12 74 LEU A CA 1
ATOM 545 C C . LEU A 1 74 ? -0.186 5.049 4.565 1.00 77.12 74 LEU A C 1
ATOM 547 O O . LEU A 1 74 ? -0.333 5.151 3.351 1.00 77.12 74 LEU A O 1
ATOM 551 N N . ASN A 1 75 ? -0.406 6.062 5.398 1.00 78.06 75 ASN A N 1
ATOM 552 C CA . ASN A 1 75 ? -0.850 7.372 4.932 1.00 78.06 75 ASN A CA 1
ATOM 553 C C . ASN A 1 75 ? 0.216 8.110 4.118 1.00 78.06 75 ASN A C 1
ATOM 555 O O . ASN A 1 75 ? -0.120 8.968 3.310 1.00 78.06 75 ASN A O 1
ATOM 559 N N . GLU A 1 76 ? 1.493 7.797 4.344 1.00 80.00 76 GLU A N 1
ATOM 560 C CA . GLU A 1 76 ? 2.604 8.336 3.555 1.00 80.00 76 GLU A CA 1
ATOM 561 C C . GLU A 1 76 ? 2.759 7.630 2.195 1.00 80.00 76 GLU A C 1
ATOM 563 O O . GLU A 1 76 ? 3.522 8.091 1.342 1.00 80.00 76 GLU A O 1
ATOM 568 N N . ALA A 1 77 ? 2.077 6.500 1.978 1.00 84.81 77 ALA A N 1
ATOM 569 C CA . ALA A 1 77 ? 2.156 5.740 0.740 1.00 84.81 77 ALA A CA 1
ATOM 570 C C . ALA A 1 77 ? 1.124 6.222 -0.292 1.00 84.81 77 ALA A C 1
ATOM 572 O O . ALA A 1 77 ? -0.061 6.354 -0.003 1.00 84.81 77 ALA A O 1
ATOM 573 N N . ASP A 1 78 ? 1.558 6.387 -1.545 1.00 88.38 78 ASP A N 1
ATOM 574 C CA . ASP A 1 78 ? 0.654 6.740 -2.649 1.00 88.38 78 ASP A CA 1
ATOM 575 C C . ASP A 1 78 ? -0.313 5.596 -3.014 1.00 88.38 78 ASP A C 1
ATOM 577 O O . ASP A 1 78 ? -1.399 5.824 -3.549 1.00 88.38 78 ASP A O 1
ATOM 581 N N . VAL A 1 79 ? 0.119 4.346 -2.805 1.00 88.56 79 VAL A N 1
ATOM 582 C CA . VAL A 1 79 ? -0.606 3.127 -3.183 1.00 88.56 79 VAL A CA 1
ATOM 583 C C . VAL A 1 79 ? -0.323 2.024 -2.171 1.00 88.56 79 VAL A C 1
ATOM 585 O O . VAL A 1 79 ? 0.828 1.786 -1.805 1.00 88.56 79 VAL A O 1
ATOM 588 N N . LEU A 1 80 ? -1.372 1.290 -1.801 1.00 88.25 80 LEU A N 1
ATOM 589 C CA . LEU A 1 80 ? -1.289 0.098 -0.968 1.00 88.25 80 LEU A CA 1
ATOM 590 C C . LEU A 1 80 ? -1.378 -1.179 -1.816 1.00 88.25 80 LEU A C 1
ATOM 592 O O . LEU A 1 80 ? -2.243 -1.304 -2.684 1.00 88.25 80 LEU A O 1
ATOM 596 N N . VAL A 1 81 ? -0.499 -2.146 -1.545 1.00 89.88 81 VAL A N 1
A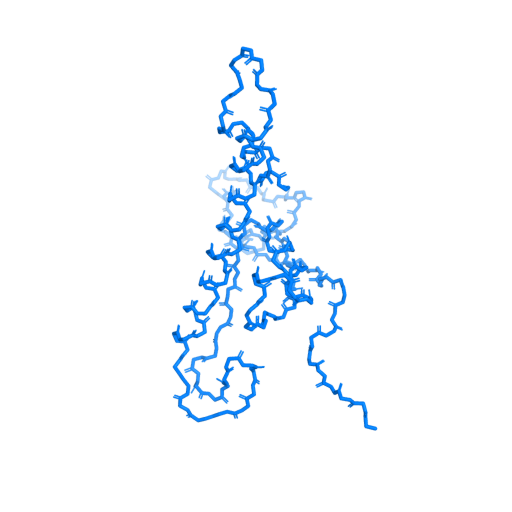TOM 597 C CA . VAL A 1 81 ? -0.555 -3.495 -2.127 1.00 89.88 81 VAL A CA 1
ATOM 598 C C . VAL A 1 81 ? -0.895 -4.483 -1.019 1.00 89.88 81 VAL A C 1
ATOM 600 O O . VAL A 1 81 ? -0.042 -4.812 -0.200 1.00 89.88 81 VAL A O 1
ATOM 603 N N . HIS A 1 82 ? -2.137 -4.963 -1.001 1.00 89.12 82 HIS A N 1
ATOM 604 C CA . HIS A 1 82 ? -2.588 -5.951 -0.027 1.00 89.12 82 HIS A CA 1
ATOM 605 C C . HIS A 1 82 ? -2.310 -7.372 -0.533 1.00 89.12 82 HIS A C 1
ATOM 607 O O . HIS A 1 82 ? -2.834 -7.787 -1.569 1.00 89.12 82 HIS A O 1
ATOM 613 N N . VAL A 1 83 ? -1.468 -8.113 0.188 1.00 88.75 83 VAL A N 1
ATOM 614 C CA . VAL A 1 83 ? -1.172 -9.522 -0.091 1.00 88.75 83 VAL A CA 1
ATOM 615 C C . VAL A 1 83 ? -2.065 -10.395 0.786 1.00 88.75 83 VAL A C 1
ATOM 617 O O . VAL A 1 83 ? -1.984 -10.302 2.003 1.00 88.75 83 VAL A O 1
ATOM 620 N N . VAL A 1 84 ? -2.882 -11.247 0.162 1.00 89.00 84 VAL A N 1
ATOM 621 C CA . VAL A 1 84 ? -3.833 -12.144 0.842 1.00 89.00 84 VAL A CA 1
ATOM 622 C C . VAL A 1 84 ? -3.547 -13.608 0.514 1.00 89.00 84 VAL A C 1
ATOM 624 O O . VAL A 1 84 ? -3.199 -13.934 -0.628 1.00 89.00 84 VAL A O 1
ATOM 627 N N . ASP A 1 85 ? -3.704 -14.496 1.498 1.00 90.12 85 ASP A N 1
ATOM 628 C CA . ASP A 1 85 ? -3.548 -15.936 1.295 1.00 90.12 85 ASP A CA 1
ATOM 629 C C . ASP A 1 85 ? -4.845 -16.575 0.788 1.00 90.12 85 ASP A C 1
ATOM 631 O O . ASP A 1 85 ? -5.778 -16.866 1.531 1.00 90.12 85 ASP A O 1
ATOM 635 N N . PHE A 1 86 ? -4.882 -16.865 -0.511 1.00 92.25 86 PHE A N 1
ATOM 636 C CA . PHE A 1 86 ? -6.043 -17.495 -1.134 1.00 92.25 86 PHE A CA 1
ATOM 637 C C . PHE A 1 86 ? -6.155 -19.008 -0.865 1.00 92.25 86 PHE A C 1
ATOM 639 O O . PHE A 1 86 ? -7.128 -19.631 -1.291 1.00 92.25 86 PHE A O 1
ATOM 646 N N . SER A 1 87 ? -5.164 -19.626 -0.213 1.00 93.25 87 SER A N 1
ATOM 647 C CA . SER A 1 87 ? -5.208 -21.048 0.140 1.00 93.25 87 SER A CA 1
ATOM 648 C C . SER A 1 87 ? -6.203 -21.344 1.271 1.00 93.25 87 SER A C 1
ATOM 650 O O . SER A 1 87 ? -6.735 -22.454 1.334 1.00 93.25 87 SER A O 1
ATOM 652 N N . GLY A 1 88 ? -6.491 -20.348 2.118 1.00 91.31 88 GLY A N 1
ATOM 653 C CA . GLY A 1 88 ? -7.330 -20.495 3.307 1.00 91.31 88 GLY A CA 1
ATOM 654 C C . GLY A 1 88 ? -6.658 -21.282 4.438 1.00 91.31 88 GLY A C 1
ATOM 655 O O . GLY A 1 88 ? -7.360 -21.814 5.301 1.00 91.31 88 GLY A O 1
ATOM 656 N N . GLU A 1 89 ? -5.326 -21.404 4.403 1.00 94.19 89 GLU A N 1
ATOM 657 C CA . GLU A 1 89 ? -4.520 -22.106 5.411 1.00 94.19 89 GLU A CA 1
ATOM 658 C C . GLU A 1 89 ? -4.012 -21.179 6.528 1.00 94.19 89 GLU A C 1
ATOM 660 O O . GLU A 1 89 ? -3.465 -21.669 7.516 1.00 94.19 89 GLU A O 1
ATOM 665 N N . THR A 1 90 ? -4.216 -19.863 6.415 1.00 90.94 90 THR A N 1
ATOM 666 C CA . THR A 1 90 ? -3.926 -18.880 7.470 1.00 90.94 90 THR A CA 1
ATOM 667 C C . THR A 1 90 ? -5.176 -18.115 7.883 1.00 90.94 90 THR A C 1
ATOM 669 O O . THR A 1 90 ? -6.001 -17.799 7.030 1.00 90.94 90 THR A O 1
ATOM 672 N N . ASP A 1 91 ? -5.322 -17.823 9.174 1.00 87.94 91 ASP A N 1
ATOM 673 C CA . ASP A 1 91 ? -6.364 -16.936 9.692 1.00 87.94 91 ASP A CA 1
ATOM 674 C C . ASP A 1 91 ? -5.925 -15.460 9.688 1.00 87.94 91 ASP A C 1
ATOM 676 O O . ASP A 1 91 ? -4.824 -15.114 9.255 1.00 87.94 91 ASP A O 1
ATOM 680 N N . ILE A 1 92 ? -6.798 -14.590 10.202 1.00 82.94 92 ILE A N 1
ATOM 681 C CA . ILE A 1 92 ? -6.603 -13.135 10.280 1.00 82.94 92 ILE A CA 1
ATOM 682 C C . ILE A 1 92 ? -5.388 -12.705 11.120 1.00 82.94 92 ILE A C 1
ATOM 684 O O . ILE A 1 92 ? -4.888 -11.593 10.961 1.00 82.94 92 ILE A O 1
ATOM 688 N N . GLU A 1 93 ? -4.906 -13.555 12.031 1.00 82.94 93 GLU A N 1
ATOM 689 C CA . GLU A 1 93 ? -3.708 -13.286 12.837 1.00 82.94 93 GLU A CA 1
ATOM 690 C C . GLU A 1 93 ? -2.435 -13.826 12.156 1.00 82.94 93 GLU A C 1
ATOM 692 O O . GLU A 1 93 ? -1.323 -13.606 12.645 1.00 82.94 93 GLU A O 1
ATOM 697 N N . GLY A 1 94 ? -2.583 -14.489 11.003 1.00 83.69 94 GLY A N 1
ATOM 698 C CA . GLY A 1 94 ? -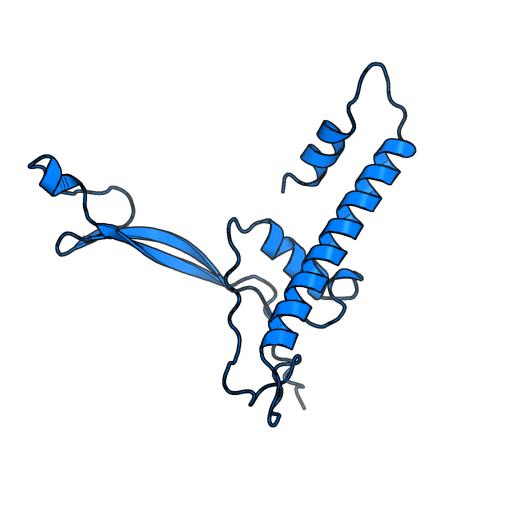1.515 -15.165 10.275 1.00 83.69 94 GLY A CA 1
ATOM 699 C C . GLY A 1 94 ? -1.180 -16.550 10.832 1.00 83.69 94 GLY A C 1
ATOM 700 O O . GLY A 1 94 ? -0.135 -17.107 10.485 1.00 83.69 94 GLY A O 1
ATOM 701 N N . GLU A 1 95 ? -2.030 -17.110 11.694 1.00 87.44 95 GLU A N 1
ATOM 702 C CA . GLU A 1 95 ? -1.846 -18.432 12.290 1.00 87.44 95 GLU A CA 1
ATOM 703 C C . GLU A 1 95 ? -2.477 -19.523 11.418 1.00 87.44 95 GLU A C 1
ATOM 705 O O . GLU A 1 95 ? -3.403 -19.284 10.644 1.00 87.44 95 GLU A O 1
ATOM 710 N N . ALA A 1 96 ? -1.967 -20.751 11.523 1.00 92.62 96 ALA A N 1
ATOM 711 C CA . ALA A 1 96 ? -2.443 -21.855 10.693 1.00 92.62 96 ALA A CA 1
ATOM 712 C C . ALA A 1 96 ? -3.900 -22.234 11.016 1.00 92.62 96 ALA A C 1
ATOM 714 O O . ALA A 1 96 ? -4.243 -22.520 12.166 1.00 92.62 96 ALA A O 1
ATOM 715 N N . THR A 1 97 ? -4.733 -22.332 9.984 1.00 92.94 97 THR A N 1
ATOM 716 C CA . THR A 1 97 ? -6.156 -22.676 10.075 1.00 92.94 97 THR A CA 1
ATOM 717 C C . THR A 1 97 ? -6.587 -23.555 8.897 1.00 92.94 97 THR A C 1
ATOM 719 O O . THR A 1 97 ? -5.787 -23.890 8.026 1.00 92.94 97 THR A O 1
ATOM 722 N N . GLU A 1 98 ? -7.853 -23.968 8.869 1.00 92.62 98 GLU A N 1
ATOM 723 C CA . GLU A 1 98 ? -8.429 -24.711 7.748 1.00 92.62 98 GLU A CA 1
ATOM 724 C C . GLU A 1 98 ? -9.691 -24.016 7.229 1.00 92.62 98 GLU A C 1
ATOM 726 O O . GLU A 1 98 ? -10.688 -23.895 7.942 1.00 92.62 98 GLU A O 1
ATOM 731 N N . GLY A 1 99 ? -9.675 -23.633 5.950 1.00 91.75 99 GLY A N 1
ATOM 732 C CA . GLY A 1 99 ? -10.860 -23.144 5.246 1.00 91.75 99 GLY A CA 1
ATOM 733 C C . GLY A 1 99 ? -11.233 -21.697 5.565 1.00 91.75 99 GLY A C 1
ATOM 734 O O . GLY A 1 99 ? -12.420 -21.369 5.520 1.00 91.75 99 GLY A O 1
ATOM 735 N N . HIS A 1 100 ? -10.245 -20.855 5.880 1.00 93.50 100 HIS A N 1
ATOM 736 C CA . HIS A 1 100 ? -10.441 -19.410 6.019 1.00 93.50 100 HIS A CA 1
ATOM 737 C C . HIS A 1 100 ? -10.847 -18.775 4.687 1.00 93.50 100 HIS A C 1
ATOM 739 O O . HIS A 1 100 ? -10.367 -19.178 3.623 1.00 93.50 100 HIS A O 1
ATOM 745 N N . ASP A 1 101 ? -11.763 -17.808 4.736 1.00 93.81 101 ASP A N 1
ATOM 746 C CA . ASP A 1 101 ? -12.205 -17.072 3.556 1.00 93.81 101 ASP A CA 1
ATOM 747 C C . ASP A 1 101 ? -11.322 -15.827 3.382 1.00 93.81 101 ASP A C 1
ATOM 749 O O . ASP A 1 101 ? -11.446 -14.892 4.169 1.00 93.81 101 ASP A O 1
ATOM 753 N N . PRO A 1 102 ? -10.478 -15.740 2.338 1.00 91.12 102 PRO A N 1
ATOM 754 C CA . PRO A 1 102 ? -9.561 -14.609 2.153 1.00 91.12 102 PRO A CA 1
ATOM 755 C C . PRO A 1 102 ? -10.274 -13.266 1.945 1.00 91.12 102 PRO A C 1
ATOM 757 O O . PRO A 1 102 ? -9.652 -12.207 1.991 1.00 91.12 102 PRO A O 1
ATOM 760 N N . ARG A 1 103 ? -11.584 -13.283 1.664 1.00 92.56 103 ARG A N 1
ATOM 761 C CA . ARG A 1 103 ? -12.395 -12.061 1.611 1.00 92.56 103 ARG A CA 1
ATOM 762 C C . ARG A 1 103 ? -12.535 -11.414 2.980 1.00 92.56 103 ARG A C 1
ATOM 764 O O . ARG A 1 103 ? -12.590 -10.192 3.036 1.00 92.56 103 ARG A O 1
ATOM 771 N N . ASP A 1 104 ? -12.529 -12.207 4.047 1.00 91.50 104 ASP A N 1
ATOM 772 C CA . ASP A 1 104 ? -12.607 -11.687 5.407 1.00 91.50 104 ASP A CA 1
ATOM 773 C C . ASP A 1 104 ? -11.364 -10.840 5.731 1.00 91.50 104 ASP A C 1
ATOM 775 O O . ASP A 1 104 ? -11.491 -9.819 6.400 1.00 91.50 104 ASP A O 1
ATOM 779 N N . ASP A 1 105 ? -10.186 -11.186 5.191 1.00 90.00 105 ASP A N 1
ATOM 780 C CA . ASP A 1 105 ? -8.959 -10.387 5.349 1.00 90.00 105 ASP A CA 1
ATOM 781 C C . ASP A 1 105 ? -9.033 -9.053 4.591 1.00 90.00 105 ASP A C 1
ATOM 783 O O . ASP A 1 105 ? -8.578 -8.017 5.083 1.00 90.00 105 ASP A O 1
ATOM 787 N N . ILE A 1 106 ? -9.618 -9.062 3.386 1.00 90.81 106 ILE A N 1
ATOM 788 C CA . ILE A 1 106 ? -9.826 -7.851 2.576 1.00 90.81 106 ILE A CA 1
ATOM 789 C C . ILE A 1 106 ? -10.796 -6.914 3.291 1.00 90.81 106 ILE A C 1
ATOM 791 O O . ILE A 1 106 ? -10.455 -5.756 3.531 1.00 90.81 106 ILE A O 1
ATOM 795 N N . ASP A 1 107 ? -11.965 -7.434 3.670 1.00 92.50 107 ASP A N 1
ATOM 796 C CA . ASP A 1 107 ? -12.998 -6.677 4.371 1.00 92.50 107 ASP A CA 1
ATOM 797 C C . ASP A 1 107 ? -12.451 -6.145 5.702 1.00 92.50 107 ASP A C 1
ATOM 799 O O . ASP A 1 107 ? -12.714 -5.003 6.078 1.00 92.50 107 ASP A O 1
ATOM 803 N N . PHE A 1 108 ? -11.658 -6.944 6.418 1.00 89.62 108 PHE A N 1
ATOM 804 C CA . PHE A 1 108 ? -10.987 -6.518 7.639 1.00 89.62 108 PHE A CA 1
ATOM 805 C C . PHE A 1 108 ? -10.099 -5.288 7.412 1.00 89.62 108 PHE A C 1
ATOM 807 O O . PHE A 1 108 ? -10.267 -4.280 8.104 1.00 89.62 108 PHE A O 1
ATOM 814 N N . LEU A 1 109 ? -9.185 -5.352 6.438 1.00 87.38 109 LEU A N 1
ATOM 815 C CA . LEU A 1 109 ? -8.272 -4.249 6.150 1.00 87.38 109 LEU A CA 1
ATOM 816 C C . LEU A 1 109 ? -9.029 -2.978 5.742 1.00 87.38 109 LEU A C 1
ATOM 818 O O . LEU A 1 109 ? -8.715 -1.895 6.237 1.00 87.38 109 LEU A O 1
ATOM 822 N N . GLU A 1 110 ? -10.023 -3.101 4.859 1.00 90.19 110 GLU A N 1
ATOM 823 C CA . GLU A 1 110 ? -10.839 -1.966 4.410 1.00 90.19 110 GLU A CA 1
ATOM 824 C C . GLU A 1 110 ? -11.578 -1.311 5.585 1.00 90.19 110 GLU A C 1
ATOM 826 O O . GLU A 1 110 ? -11.522 -0.091 5.744 1.00 90.19 110 GLU A O 1
ATOM 831 N N . ASN A 1 111 ? -12.183 -2.111 6.470 1.00 91.06 111 ASN A N 1
ATOM 832 C CA . ASN A 1 111 ? -12.868 -1.594 7.655 1.00 91.06 111 ASN A CA 1
ATOM 833 C C . ASN A 1 111 ? -11.911 -0.867 8.617 1.00 91.06 111 ASN A C 1
ATOM 835 O O . ASN A 1 111 ? -12.270 0.179 9.158 1.00 91.06 111 ASN A O 1
ATOM 839 N N . GLU A 1 112 ? -10.699 -1.383 8.845 1.00 88.00 112 GLU A N 1
ATOM 840 C CA . GLU A 1 112 ? -9.703 -0.710 9.693 1.00 88.00 112 GLU A CA 1
ATOM 841 C C . GLU A 1 112 ? -9.288 0.652 9.115 1.00 88.00 112 GLU A C 1
ATOM 843 O O . GLU A 1 112 ? -9.205 1.637 9.855 1.00 88.00 112 GLU A O 1
ATOM 848 N N . LEU A 1 113 ? -9.076 0.730 7.797 1.00 87.50 113 LEU A N 1
ATOM 849 C CA . LEU A 1 113 ? -8.746 1.981 7.110 1.00 87.50 113 LEU A CA 1
ATOM 850 C C . LEU A 1 113 ? -9.895 2.991 7.185 1.00 87.50 113 LEU A C 1
ATOM 852 O O . LEU A 1 113 ? -9.672 4.145 7.555 1.00 87.50 113 LEU A O 1
ATOM 856 N N . ASP A 1 114 ? -11.123 2.558 6.898 1.00 91.00 114 ASP A N 1
ATOM 857 C CA . ASP A 1 114 ? -12.315 3.409 6.950 1.00 91.00 114 ASP A CA 1
ATOM 858 C C . ASP A 1 114 ? -12.538 3.981 8.352 1.00 91.00 114 ASP A C 1
ATOM 860 O O . ASP A 1 114 ? -12.757 5.185 8.520 1.00 91.00 114 ASP A O 1
ATOM 864 N N . MET A 1 115 ? -12.434 3.136 9.381 1.00 90.81 115 MET A N 1
ATOM 865 C CA . MET A 1 115 ? -12.606 3.558 10.771 1.00 90.81 115 MET A CA 1
ATOM 866 C C . MET A 1 115 ? -11.492 4.502 11.230 1.00 90.81 115 MET A C 1
ATOM 868 O O . MET A 1 115 ? -11.744 5.444 11.990 1.00 90.81 115 MET A O 1
ATOM 872 N N . TRP A 1 116 ? -10.265 4.295 10.755 1.00 86.50 116 TRP A N 1
ATOM 873 C CA . TRP A 1 116 ? -9.154 5.193 11.036 1.00 86.50 116 TRP A CA 1
ATOM 874 C C . TRP A 1 116 ? -9.344 6.568 10.382 1.00 86.50 116 TRP A C 1
ATOM 876 O O . TRP A 1 116 ? -9.245 7.591 11.073 1.00 86.50 116 TRP A O 1
ATOM 886 N N . TYR A 1 117 ? -9.707 6.614 9.095 1.00 87.81 117 TYR A N 1
ATOM 887 C CA . TYR A 1 117 ? -10.025 7.865 8.401 1.00 87.81 117 TYR A CA 1
ATOM 888 C C . TYR A 1 117 ? -11.207 8.589 9.044 1.00 87.81 117 TYR A C 1
ATOM 890 O O . TYR A 1 117 ? -11.136 9.804 9.250 1.00 87.81 117 TYR A O 1
ATOM 898 N N . LEU A 1 118 ? -12.259 7.862 9.429 1.00 90.94 118 LEU A N 1
ATOM 899 C CA . LEU A 1 118 ? -13.387 8.420 10.170 1.00 90.94 118 LEU A CA 1
ATOM 900 C C . LEU A 1 118 ? -12.909 9.108 11.453 1.00 90.94 118 LEU A C 1
ATOM 902 O O . LEU A 1 118 ? -13.226 10.276 11.674 1.00 90.94 118 LEU A O 1
ATOM 906 N N . GLY A 1 119 ? -12.078 8.438 12.255 1.00 88.25 119 GLY A N 1
ATOM 907 C CA . GLY A 1 119 ? -11.541 9.006 13.492 1.00 88.25 119 GLY A CA 1
ATOM 908 C C . GLY A 1 119 ? -10.663 10.246 13.276 1.00 88.25 119 GLY A C 1
ATOM 909 O O . GLY A 1 119 ? -10.645 11.148 14.119 1.00 88.25 119 GLY A O 1
ATOM 910 N N . ILE A 1 120 ? -9.936 10.333 12.158 1.00 85.50 120 ILE A N 1
ATOM 911 C CA . ILE A 1 120 ? -9.189 11.539 11.764 1.00 85.50 120 ILE A CA 1
ATOM 912 C C . ILE A 1 120 ? -10.165 12.664 11.411 1.00 85.50 120 ILE A C 1
ATOM 914 O O . ILE A 1 120 ? -10.069 13.760 11.974 1.00 85.50 120 ILE A O 1
ATOM 918 N N . LEU A 1 121 ? -11.121 12.403 10.522 1.00 89.62 121 LEU A N 1
ATOM 919 C CA . LEU A 1 121 ? -12.093 13.394 10.062 1.00 89.62 121 LEU A CA 1
ATOM 920 C C . LEU A 1 121 ? -12.944 13.938 11.213 1.00 89.62 121 LEU A C 1
ATOM 922 O O . LEU A 1 121 ? -13.099 15.152 11.327 1.00 89.62 121 LEU A O 1
ATOM 926 N N . GLU A 1 122 ? -13.426 13.080 12.112 1.00 91.25 122 GLU A N 1
ATOM 927 C CA . GLU A 1 122 ? -14.186 13.484 13.300 1.00 91.25 122 GLU A CA 1
ATOM 928 C C . GLU A 1 122 ? -13.384 14.442 14.187 1.00 91.25 122 GLU A C 1
ATOM 930 O O . GLU A 1 122 ? -13.875 15.515 14.542 1.00 91.25 122 GLU A O 1
ATOM 935 N N . LYS A 1 123 ? -12.111 14.123 14.468 1.00 87.12 123 LYS A N 1
ATOM 936 C CA . LYS A 1 123 ? -11.216 15.014 15.230 1.00 87.12 123 LYS A CA 1
ATOM 937 C C . LYS A 1 123 ? -11.016 16.360 14.534 1.00 87.12 123 LYS A C 1
ATOM 939 O O . LYS A 1 123 ? -10.926 17.385 15.213 1.00 87.12 123 LYS A O 1
ATOM 944 N N . GLY A 1 124 ? -10.927 16.365 13.204 1.00 86.94 124 GLY A N 1
ATOM 945 C CA . GLY A 1 124 ? -10.802 17.589 12.412 1.00 86.94 124 GLY A CA 1
ATOM 946 C C . GLY A 1 124 ? -12.063 18.446 12.472 1.00 86.94 124 GLY A C 1
ATOM 947 O O . GLY A 1 124 ? -11.989 19.642 12.749 1.00 86.94 124 GLY A O 1
ATOM 948 N N . ILE A 1 125 ? -13.232 17.821 12.323 1.00 89.19 125 ILE A N 1
ATOM 949 C CA . ILE A 1 125 ? -14.541 18.476 12.421 1.00 89.19 125 ILE A CA 1
ATOM 950 C C . ILE A 1 125 ? -14.768 19.050 13.823 1.00 89.19 125 ILE A C 1
ATOM 952 O O . ILE A 1 125 ? -15.261 20.170 13.957 1.00 89.19 125 ILE A O 1
ATOM 956 N N . ASP A 1 126 ? -14.409 18.323 14.877 1.00 88.81 126 ASP A N 1
ATOM 957 C CA . ASP A 1 126 ? -14.561 18.807 16.249 1.00 88.81 126 ASP A CA 1
ATOM 958 C C . ASP A 1 126 ? -13.605 19.963 16.553 1.00 88.81 126 ASP A C 1
ATOM 960 O O . ASP A 1 126 ? -14.003 20.958 17.169 1.00 88.81 126 ASP A O 1
ATOM 964 N N . ARG A 1 127 ? -12.362 19.892 16.056 1.00 85.12 127 ARG A N 1
ATOM 965 C CA . ARG A 1 127 ? -11.412 21.008 16.135 1.00 85.12 127 ARG A CA 1
ATOM 966 C C . ARG A 1 127 ? -11.968 22.241 15.433 1.00 85.12 127 ARG A C 1
ATOM 968 O O . ARG A 1 127 ? -11.977 23.304 16.049 1.00 85.12 127 ARG A O 1
ATOM 975 N N . TYR A 1 128 ? -12.499 22.081 14.220 1.00 85.75 128 TYR A N 1
ATOM 976 C CA . TYR A 1 128 ? -13.199 23.142 13.506 1.00 85.75 128 TYR A CA 1
ATOM 977 C C . TYR A 1 128 ? -14.337 23.696 14.372 1.00 85.75 128 TYR A C 1
ATOM 979 O O . TYR A 1 128 ? -14.329 24.865 14.724 1.00 85.75 128 TYR A O 1
ATOM 987 N N . ARG A 1 129 ? -15.277 22.877 14.847 1.00 85.75 129 ARG A N 1
ATOM 988 C CA . ARG A 1 129 ? -16.412 23.353 15.666 1.00 85.75 129 ARG A CA 1
ATOM 989 C C . ARG A 1 129 ? -16.003 24.098 16.940 1.00 85.75 129 ARG A C 1
ATOM 991 O O . ARG A 1 129 ? -16.719 25.002 17.364 1.00 85.75 129 ARG A O 1
ATOM 998 N N . SER A 1 130 ? -14.903 23.691 17.570 1.00 84.94 130 SER A N 1
ATOM 999 C CA . SER A 1 130 ? -14.409 24.289 18.818 1.00 84.94 130 SER A CA 1
ATOM 1000 C C . SER A 1 130 ? -13.536 25.538 18.616 1.00 84.94 130 SER A C 1
ATOM 1002 O O . SER A 1 130 ? -13.323 26.293 19.568 1.00 84.94 130 SER A O 1
ATOM 1004 N N . GLY A 1 131 ? -13.027 25.757 17.401 1.00 75.56 131 GLY A N 1
ATOM 1005 C CA . GLY A 1 131 ? -12.139 26.861 17.048 1.00 75.56 131 GLY A CA 1
ATOM 1006 C C . GLY A 1 131 ? -12.854 28.208 16.925 1.00 75.56 131 GLY A C 1
ATOM 1007 O O . GLY A 1 131 ? -14.029 28.290 16.573 1.00 75.56 131 GLY A O 1
ATOM 1008 N N . TYR A 1 132 ? -12.131 29.296 17.207 1.00 67.06 132 TYR A N 1
ATOM 1009 C CA . TYR A 1 132 ? -12.610 30.646 16.914 1.00 67.06 132 TYR A CA 1
ATOM 1010 C C . TYR A 1 132 ? -1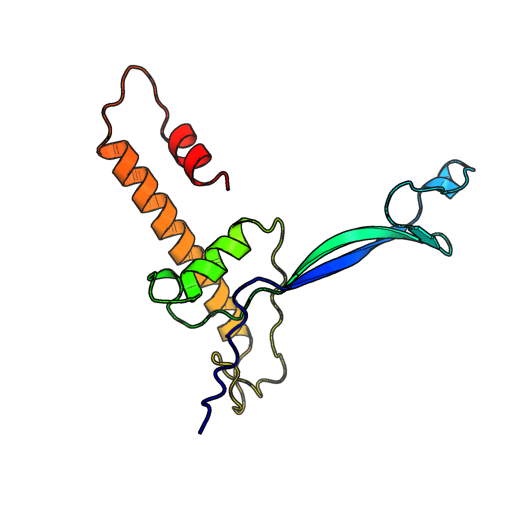2.340 30.960 15.442 1.00 67.06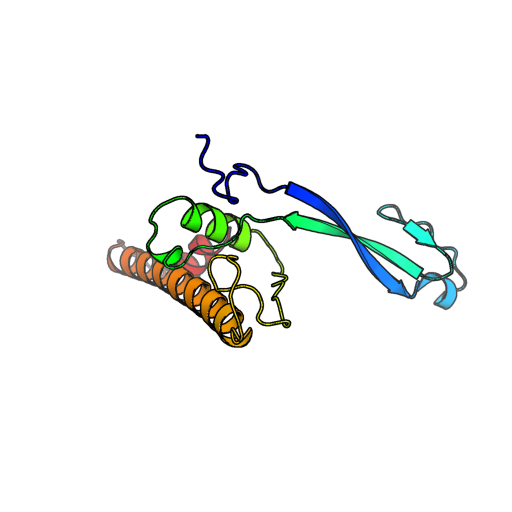 132 TYR A C 1
ATOM 1012 O O . TYR A 1 132 ? -11.209 31.275 15.068 1.00 67.06 132 TYR A O 1
ATOM 1020 N N . HIS A 1 133 ? -13.374 30.878 14.613 1.00 65.56 133 HIS A N 1
ATOM 1021 C CA . HIS A 1 133 ? -13.284 31.237 13.201 1.00 65.56 133 HIS A CA 1
ATOM 1022 C C . HIS A 1 133 ? -13.491 32.741 13.045 1.00 65.56 133 HIS A C 1
ATOM 1024 O O . HIS A 1 133 ? -14.534 33.274 13.424 1.00 65.56 133 HIS A O 1
ATOM 1030 N N . GLY A 1 134 ? -12.474 33.440 12.537 1.00 63.97 134 GLY A N 1
ATOM 1031 C CA . GLY A 1 134 ? -12.644 34.790 11.994 1.00 63.97 134 GLY A CA 1
ATOM 1032 C C . GLY A 1 134 ? -13.501 34.772 10.720 1.00 63.97 134 GLY A C 1
ATOM 1033 O O . GLY A 1 134 ? -14.228 33.815 10.467 1.00 63.97 134 GLY A O 1
ATOM 1034 N N . GLU A 1 135 ? -13.422 35.817 9.894 1.00 57.75 135 GLU A N 1
ATOM 1035 C CA . GLU A 1 135 ? -14.074 35.787 8.575 1.00 57.75 135 GLU A CA 1
ATOM 1036 C C . GLU A 1 135 ? -13.473 34.659 7.707 1.00 57.75 135 GLU A C 1
ATOM 1038 O O . GLU A 1 135 ? -12.261 34.616 7.505 1.00 57.75 135 GLU A O 1
ATOM 1043 N N . GLU A 1 136 ? -14.345 33.751 7.247 1.00 62.81 136 GLU A N 1
ATOM 1044 C CA . GLU A 1 136 ? -14.144 32.762 6.169 1.00 62.81 136 GLU A CA 1
ATOM 1045 C C . GLU A 1 136 ? -12.922 31.830 6.296 1.00 62.81 136 GLU A C 1
ATOM 1047 O O . GLU A 1 136 ? -12.044 31.823 5.435 1.00 62.81 136 GLU A O 1
ATOM 1052 N N . LYS A 1 137 ? -12.870 30.978 7.334 1.00 70.50 137 LYS A N 1
ATOM 1053 C CA . LYS A 1 137 ? -12.096 29.728 7.225 1.00 70.50 137 LYS A CA 1
ATOM 1054 C C . LYS A 1 137 ? -13.040 28.582 6.868 1.00 70.50 137 LYS A C 1
ATOM 1056 O O . LYS A 1 137 ? -13.884 28.177 7.674 1.00 70.50 137 LYS A O 1
ATOM 1061 N N . ASP A 1 138 ? -12.915 28.110 5.637 1.00 84.12 138 ASP A N 1
ATOM 1062 C CA . ASP A 1 138 ? -13.697 26.997 5.121 1.00 84.12 138 ASP A CA 1
ATOM 1063 C C . ASP A 1 138 ? -13.215 25.670 5.727 1.00 84.12 138 ASP A C 1
ATOM 1065 O O . ASP A 1 138 ? -12.014 25.439 5.892 1.00 84.12 138 ASP A O 1
ATOM 1069 N N . ILE A 1 139 ? -14.155 24.789 6.077 1.00 85.81 139 ILE A N 1
ATOM 1070 C CA . ILE A 1 139 ? -13.853 23.520 6.757 1.00 85.81 139 ILE A CA 1
ATOM 1071 C C . ILE A 1 139 ? -12.973 22.603 5.900 1.00 85.81 139 ILE A C 1
ATOM 1073 O O . ILE A 1 139 ? -12.138 21.874 6.429 1.00 85.81 139 ILE A O 1
ATOM 1077 N N . GLU A 1 140 ? -13.115 22.665 4.577 1.00 87.81 140 GLU A N 1
ATOM 1078 C CA . GLU A 1 140 ? -12.291 21.923 3.628 1.00 87.81 140 GLU A CA 1
ATOM 1079 C C . GLU A 1 140 ? -10.805 22.271 3.732 1.00 87.81 140 GLU A C 1
ATOM 1081 O O . GLU A 1 140 ? -9.979 21.383 3.547 1.00 87.81 140 GLU A O 1
ATOM 1086 N N . VAL A 1 141 ? -10.450 23.515 4.074 1.00 85.62 141 VAL A N 1
ATOM 1087 C CA . VAL A 1 141 ? -9.047 23.922 4.244 1.00 85.62 141 VAL A CA 1
ATOM 1088 C C . VAL A 1 141 ? -8.465 23.275 5.497 1.00 85.62 141 VAL A C 1
ATOM 1090 O O . VAL A 1 141 ? -7.376 22.710 5.446 1.00 85.62 141 VAL A O 1
ATOM 1093 N N . ASP A 1 142 ? -9.213 23.287 6.601 1.00 82.75 142 ASP A N 1
ATOM 1094 C CA . ASP A 1 142 ? -8.783 22.682 7.866 1.00 82.75 142 ASP A CA 1
ATOM 1095 C C . ASP A 1 142 ? -8.646 21.159 7.760 1.00 82.75 142 ASP A C 1
ATOM 1097 O O . ASP A 1 142 ? -7.706 20.572 8.302 1.00 82.75 142 ASP A O 1
ATOM 1101 N N . LEU A 1 143 ? -9.571 20.511 7.049 1.00 86.38 143 LEU A N 1
ATOM 1102 C CA . LEU A 1 143 ? -9.507 19.073 6.805 1.00 86.38 143 LEU A CA 1
ATOM 1103 C C . LEU A 1 143 ? -8.378 18.715 5.833 1.00 86.38 143 LEU A C 1
ATOM 1105 O O . LEU A 1 143 ? -7.667 17.744 6.082 1.00 86.38 143 LEU A O 1
ATOM 1109 N N . ALA A 1 144 ? -8.164 19.506 4.777 1.00 85.88 144 ALA A N 1
ATOM 1110 C CA . ALA A 1 144 ? -7.063 19.291 3.841 1.00 85.88 144 ALA A CA 1
ATOM 1111 C C . ALA A 1 144 ? -5.695 19.440 4.522 1.00 85.88 144 ALA A C 1
ATOM 1113 O O . ALA A 1 144 ? -4.845 18.580 4.329 1.00 85.88 144 ALA A O 1
ATOM 1114 N N . GLU A 1 145 ? -5.498 20.462 5.364 1.00 83.12 145 GLU A N 1
ATOM 1115 C CA . GLU A 1 145 ? -4.269 20.631 6.161 1.00 83.12 145 GLU A CA 1
ATOM 1116 C C . GLU A 1 145 ? -4.040 19.461 7.129 1.00 83.12 145 GLU A C 1
ATOM 1118 O O . GLU A 1 145 ? -2.905 19.072 7.392 1.00 83.12 145 GLU A O 1
ATOM 1123 N N . GLN A 1 146 ? -5.110 18.890 7.683 1.00 80.81 146 GLN A N 1
ATOM 1124 C CA . GLN A 1 146 ? -4.995 17.739 8.573 1.00 80.81 146 GLN A CA 1
ATOM 1125 C C . GLN A 1 146 ? -4.665 16.438 7.828 1.00 80.81 146 GLN A C 1
ATOM 1127 O O . GLN A 1 146 ? -4.003 15.573 8.398 1.00 80.81 146 GLN A O 1
ATOM 1132 N N . MET A 1 147 ? -5.162 16.278 6.600 1.00 79.00 147 MET A N 1
ATOM 1133 C CA . MET A 1 147 ? -4.940 15.083 5.781 1.00 79.00 147 MET A CA 1
ATOM 1134 C C . MET A 1 147 ? -3.697 15.178 4.891 1.00 79.00 147 MET A C 1
ATOM 1136 O O . MET A 1 147 ? -3.278 14.160 4.349 1.00 79.00 147 MET A O 1
ATOM 1140 N N . SER A 1 148 ? -3.094 16.361 4.752 1.00 72.38 148 SER A N 1
ATOM 1141 C CA . SER A 1 148 ? -1.785 16.526 4.125 1.00 72.38 148 SER A CA 1
ATOM 1142 C C . SER A 1 148 ? -0.697 16.019 5.075 1.00 72.38 148 SER A C 1
ATOM 1144 O O . SER A 1 148 ? -0.145 16.792 5.863 1.00 72.38 148 SER A O 1
ATOM 1146 N N . ALA A 1 149 ? -0.455 14.709 5.042 1.00 56.44 149 ALA A N 1
ATOM 1147 C CA . ALA A 1 149 ? 0.793 14.112 5.508 1.00 56.44 149 ALA A CA 1
ATOM 1148 C C . ALA A 1 149 ? 1.877 14.275 4.433 1.00 56.44 149 ALA A C 1
ATOM 1150 O O . ALA A 1 149 ? 1.527 14.214 3.231 1.00 56.44 149 ALA A O 1
#

pLDDT: mean 81.76, std 14.67, range [34.22, 96.56]

Secondary structure (DSSP, 8-state):
-----TT--SSPEEEEEEEEEE-SGGGGT-----SSSEEETTEEEEEEEEEE-PPP-TTGGGT-TTHHHHHHHHHT-S-------TTS-B-TTS-B-SS--HHHHHHHHHHHHHHHHHHHHHHHHHHHHHS---TT--HHHHHHHHH--

Foldseek 3Di:
DPPCPVFPDPAWDKDKFWDKDFACQVVVVHDDDDPAADDDPRIGTHIDIDTHAGDADQPLLVVPPPSVVRLVVVLPDPDDDDDFDCQLQADLSRDGDPDHDRVVNVVRVVVSNVSNVVVQLVVQVVCVVVDDDDPDDDSVVSSVVSSPD

Radius of gyration: 21.54 Å; chains: 1; bounding box: 36×60×60 Å